Protein AF-A0A966G0F0-F1 (afdb_monomer_lite)

Structure (mmCIF, N/CA/C/O backbone):
data_AF-A0A966G0F0-F1
#
_entry.id   AF-A0A966G0F0-F1
#
loop_
_atom_site.group_PDB
_atom_site.id
_atom_site.type_symbol
_atom_site.label_atom_id
_atom_site.label_alt_id
_atom_site.label_comp_id
_atom_site.label_asym_id
_atom_site.label_entity_id
_atom_site.label_seq_id
_atom_site.pdbx_PDB_ins_code
_atom_site.Cartn_x
_atom_site.Cartn_y
_atom_site.Cartn_z
_atom_site.occupancy
_atom_site.B_iso_or_equiv
_atom_site.auth_seq_id
_atom_site.auth_comp_id
_atom_site.auth_asym_id
_atom_site.auth_atom_id
_atom_site.pdbx_PDB_model_num
ATOM 1 N N . MET A 1 1 ? -14.006 -2.649 1.339 1.00 82.81 1 MET A N 1
ATOM 2 C CA . MET A 1 1 ? -12.700 -2.289 0.753 1.00 82.81 1 MET A CA 1
ATOM 3 C C . MET A 1 1 ? -13.005 -1.655 -0.579 1.00 82.81 1 MET A C 1
ATOM 5 O O . MET A 1 1 ? -13.802 -2.230 -1.306 1.00 82.81 1 MET A O 1
ATOM 9 N N . ASN A 1 2 ? -12.440 -0.486 -0.855 1.00 93.94 2 ASN A N 1
ATOM 10 C CA . ASN A 1 2 ? -12.845 0.337 -1.995 1.00 93.94 2 ASN A CA 1
ATOM 11 C C . ASN A 1 2 ? -11.861 0.272 -3.171 1.00 93.94 2 ASN A C 1
ATOM 13 O O . ASN A 1 2 ? -12.180 0.764 -4.244 1.00 93.94 2 ASN A O 1
ATOM 17 N N . GLY A 1 3 ? -10.680 -0.319 -2.978 1.00 95.12 3 GLY A N 1
ATOM 18 C CA . GLY A 1 3 ? -9.630 -0.385 -3.989 1.00 95.12 3 GLY A CA 1
ATOM 19 C C . GLY A 1 3 ? -8.274 -0.759 -3.404 1.00 95.12 3 GLY A C 1
ATOM 20 O O . GLY A 1 3 ? -8.169 -1.108 -2.222 1.00 95.12 3 GLY A O 1
ATOM 21 N N . PHE A 1 4 ? -7.249 -0.646 -4.240 1.00 95.25 4 PHE A N 1
ATOM 22 C CA . PHE A 1 4 ? -5.852 -0.892 -3.897 1.00 95.25 4 PHE A CA 1
ATOM 23 C C . PHE A 1 4 ? -5.055 0.409 -3.929 1.00 95.25 4 PHE A C 1
ATOM 25 O O . PHE A 1 4 ? -5.312 1.278 -4.762 1.00 95.25 4 PHE A O 1
ATOM 32 N N . PHE A 1 5 ? -4.080 0.527 -3.035 1.00 96.38 5 PHE A N 1
ATOM 33 C CA . PHE A 1 5 ? -3.176 1.658 -2.936 1.00 96.38 5 PHE A CA 1
ATOM 34 C C . PHE A 1 5 ? -1.741 1.175 -3.119 1.00 96.38 5 PHE A C 1
ATOM 36 O O . PHE A 1 5 ? -1.208 0.471 -2.268 1.00 96.38 5 PHE A O 1
ATOM 43 N N . PHE A 1 6 ? -1.161 1.465 -4.276 1.00 94.69 6 PHE A N 1
ATOM 44 C CA . PHE A 1 6 ? 0.160 0.985 -4.666 1.00 94.69 6 PHE A CA 1
ATOM 45 C C . PHE A 1 6 ? 1.241 1.902 -4.107 1.00 94.69 6 PHE A C 1
ATOM 47 O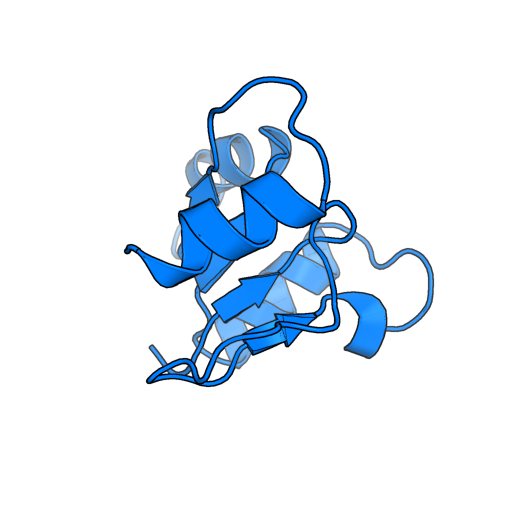 O . PHE A 1 6 ? 1.130 3.122 -4.258 1.00 94.69 6 PHE A O 1
ATOM 54 N N . ASP A 1 7 ? 2.270 1.301 -3.507 1.00 91.56 7 ASP A N 1
ATOM 55 C CA . ASP A 1 7 ? 3.491 1.994 -3.088 1.00 91.56 7 ASP A CA 1
ATOM 56 C C . ASP A 1 7 ? 4.238 2.645 -4.275 1.00 91.56 7 ASP A C 1
ATOM 58 O O . ASP A 1 7 ? 3.865 2.492 -5.441 1.00 91.56 7 ASP A O 1
ATOM 62 N N . GLU A 1 8 ? 5.321 3.364 -3.976 1.00 89.62 8 GLU A N 1
ATOM 63 C CA . GLU A 1 8 ? 6.162 4.034 -4.978 1.00 89.62 8 GLU A CA 1
ATOM 64 C C . GLU A 1 8 ? 7.020 3.089 -5.837 1.00 89.62 8 GLU A C 1
ATOM 66 O O . GLU A 1 8 ? 7.422 3.442 -6.948 1.00 89.62 8 GLU A O 1
ATOM 71 N N . ASN A 1 9 ? 7.293 1.882 -5.340 1.00 86.50 9 ASN A N 1
ATOM 72 C CA . ASN A 1 9 ? 8.086 0.852 -6.009 1.00 86.50 9 ASN A CA 1
ATOM 73 C C . ASN A 1 9 ? 7.253 0.035 -7.011 1.00 86.50 9 ASN A C 1
ATOM 75 O O . ASN A 1 9 ? 7.781 -0.822 -7.739 1.00 86.50 9 ASN A O 1
ATOM 79 N N . LEU A 1 10 ? 5.947 0.288 -7.063 1.00 89.38 10 LEU A N 1
ATOM 80 C CA . LEU A 1 10 ? 5.001 -0.315 -7.978 1.00 89.38 10 LEU A CA 1
ATOM 81 C C . LEU A 1 10 ? 4.652 0.638 -9.131 1.00 89.38 10 LEU A C 1
ATOM 83 O O . LEU A 1 10 ? 4.715 1.858 -9.029 1.00 89.38 10 LEU A O 1
ATOM 87 N N . PRO A 1 11 ? 4.300 0.103 -10.308 1.00 87.69 11 PRO A N 1
ATOM 88 C CA . PRO A 1 11 ? 3.986 0.928 -11.462 1.00 87.69 11 PRO A CA 1
ATOM 89 C C . PRO A 1 11 ? 2.642 1.652 -11.305 1.00 87.69 11 PRO A C 1
ATOM 91 O O . PRO A 1 11 ? 1.601 1.016 -11.176 1.00 87.69 11 PRO A O 1
ATOM 94 N N . ALA A 1 12 ? 2.647 2.978 -11.470 1.00 87.69 12 ALA A N 1
ATOM 95 C CA . ALA A 1 12 ? 1.424 3.788 -11.497 1.00 87.69 12 ALA A CA 1
ATOM 96 C C . ALA A 1 12 ? 0.486 3.474 -12.679 1.00 87.69 12 ALA A C 1
ATOM 98 O O . ALA A 1 12 ? -0.731 3.592 -12.568 1.00 87.69 12 ALA A O 1
ATOM 99 N N . LYS A 1 13 ? 1.048 3.098 -13.836 1.00 86.06 13 LYS A N 1
ATOM 100 C CA . LYS A 1 13 ? 0.277 2.709 -15.027 1.00 86.06 13 LYS A CA 1
ATOM 101 C C . LYS A 1 13 ? 0.198 1.197 -15.112 1.00 86.06 13 LYS A C 1
ATOM 103 O O . LYS A 1 13 ? 1.231 0.545 -15.240 1.00 86.06 13 LYS A O 1
ATOM 108 N N . ILE A 1 14 ? -1.016 0.670 -15.107 1.00 85.06 14 ILE A N 1
ATOM 109 C CA . ILE A 1 14 ? -1.309 -0.757 -15.204 1.00 85.06 14 ILE A CA 1
ATOM 110 C C . ILE A 1 14 ? -1.774 -1.090 -16.627 1.00 85.06 14 ILE A C 1
ATOM 112 O O . ILE A 1 14 ? -2.445 -0.286 -17.266 1.00 85.06 14 ILE A O 1
ATOM 116 N N . LEU A 1 15 ? -1.371 -2.256 -17.142 1.00 85.31 15 LEU A N 1
ATOM 117 C CA . LEU A 1 15 ? -1.648 -2.700 -18.519 1.00 85.31 15 LEU A CA 1
ATOM 118 C C . LEU A 1 15 ? -2.822 -3.692 -18.618 1.00 85.31 15 LEU A C 1
ATOM 120 O O . LEU A 1 15 ? -3.026 -4.301 -19.663 1.00 85.31 15 LEU A O 1
ATOM 124 N N . PHE A 1 16 ? -3.560 -3.882 -17.528 1.00 83.62 16 PHE A N 1
ATOM 125 C CA . PHE A 1 16 ? -4.737 -4.744 -17.441 1.00 83.62 16 PHE A CA 1
ATOM 126 C C . PHE A 1 16 ? -5.905 -3.968 -16.824 1.00 83.62 16 PHE A C 1
ATOM 128 O O . PHE A 1 16 ? -5.705 -2.892 -16.257 1.00 83.62 16 PHE A O 1
ATOM 135 N N . THR A 1 17 ? -7.114 -4.517 -16.928 1.00 86.12 17 THR A N 1
ATOM 136 C CA . THR A 1 17 ? -8.333 -3.922 -16.367 1.00 86.12 17 THR A CA 1
ATOM 137 C C . THR A 1 17 ? -8.622 -4.540 -14.999 1.00 86.12 17 THR A C 1
ATOM 139 O O . THR A 1 17 ? -9.098 -5.674 -14.948 1.00 86.12 17 THR A O 1
ATOM 142 N N . PRO A 1 18 ? -8.320 -3.852 -13.884 1.00 84.94 18 PRO A N 1
ATOM 143 C CA . PRO A 1 18 ? -8.619 -4.381 -12.563 1.00 84.94 18 PRO A CA 1
ATOM 144 C C . PRO A 1 18 ? -10.127 -4.303 -12.276 1.00 84.94 18 PRO A C 1
ATOM 146 O O . PRO A 1 18 ? -10.815 -3.397 -12.745 1.00 84.94 18 PRO A O 1
ATOM 149 N N . SER A 1 19 ? -10.637 -5.229 -11.463 1.00 88.81 19 SER A N 1
ATOM 150 C CA . SER A 1 19 ? -12.035 -5.228 -10.999 1.00 88.81 19 SER A CA 1
ATOM 151 C C . SER A 1 19 ? -12.336 -4.122 -9.97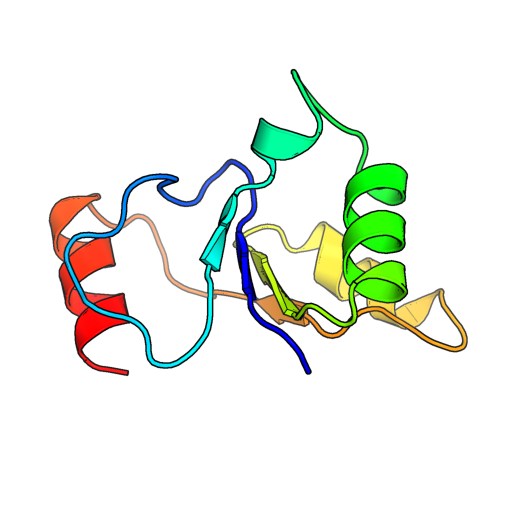9 1.00 88.81 19 SER A C 1
ATOM 153 O O . SER A 1 19 ? -13.484 -3.715 -9.819 1.00 88.81 19 SER A O 1
ATOM 155 N N . LEU A 1 20 ? -11.302 -3.628 -9.295 1.00 91.88 20 LEU A N 1
ATOM 156 C CA . LEU A 1 20 ? -11.358 -2.532 -8.333 1.00 91.88 20 LEU A CA 1
ATOM 157 C C . LEU A 1 20 ? -10.337 -1.451 -8.705 1.00 91.88 20 LEU A C 1
ATOM 159 O O . LEU A 1 20 ? -9.311 -1.762 -9.312 1.00 91.88 20 LEU A O 1
ATOM 163 N N . PRO A 1 21 ? -10.569 -0.184 -8.326 1.00 93.44 21 PRO A N 1
ATOM 164 C CA . PRO A 1 21 ? -9.643 0.887 -8.654 1.00 93.44 21 PRO A CA 1
ATOM 165 C C . PRO A 1 21 ? -8.286 0.669 -7.980 1.00 93.44 21 PRO A C 1
ATOM 167 O O . PRO A 1 21 ? -8.198 0.297 -6.807 1.00 93.44 21 PRO A O 1
ATOM 170 N N . ILE A 1 22 ? -7.228 0.946 -8.738 1.00 94.38 22 ILE A N 1
ATOM 171 C CA . ILE A 1 22 ? -5.853 1.012 -8.250 1.00 94.38 22 ILE A CA 1
ATOM 172 C C . ILE A 1 22 ? -5.465 2.487 -8.208 1.00 94.38 22 ILE A C 1
ATOM 174 O O . ILE A 1 22 ? -5.509 3.178 -9.224 1.00 94.38 22 ILE A O 1
ATOM 178 N N . ILE A 1 23 ? -5.095 2.961 -7.025 1.00 95.25 23 ILE A N 1
ATOM 179 C CA . ILE A 1 23 ? -4.596 4.312 -6.788 1.00 95.25 23 ILE A CA 1
ATOM 180 C C . ILE A 1 23 ? -3.107 4.191 -6.487 1.00 95.25 23 ILE A C 1
ATOM 182 O O . ILE A 1 23 ? -2.699 3.340 -5.706 1.00 95.25 23 ILE A O 1
ATOM 186 N N . HIS A 1 24 ? -2.284 5.022 -7.110 1.00 95.44 24 HIS A N 1
ATOM 187 C CA . HIS A 1 24 ? -0.848 5.040 -6.852 1.00 95.44 24 HIS A CA 1
ATOM 188 C C . HIS A 1 24 ? -0.507 6.121 -5.827 1.00 95.44 24 HIS A C 1
ATOM 190 O O . HIS A 1 24 ? -1.110 7.195 -5.849 1.00 95.44 24 HIS A O 1
ATOM 196 N N . VAL A 1 25 ? 0.481 5.872 -4.967 1.00 95.50 25 VAL A N 1
ATOM 197 C CA . VAL A 1 25 ? 0.874 6.778 -3.877 1.00 95.50 25 VAL A CA 1
ATOM 198 C C . VAL A 1 25 ? 1.214 8.202 -4.334 1.00 95.50 25 VAL A C 1
ATOM 200 O O . VAL A 1 25 ? 1.003 9.163 -3.601 1.00 95.50 25 VAL A O 1
ATOM 203 N N . SER A 1 26 ? 1.623 8.371 -5.594 1.00 94.12 26 SER A N 1
ATOM 204 C CA . SER A 1 26 ? 1.897 9.680 -6.207 1.00 94.12 26 SER A CA 1
ATOM 205 C C . SER A 1 26 ? 0.728 10.672 -6.164 1.00 94.12 26 SER A C 1
ATOM 207 O O . SER A 1 26 ? 0.950 11.861 -6.376 1.00 94.12 26 SER A O 1
ATOM 209 N N . VAL A 1 27 ? -0.513 10.227 -5.921 1.00 94.88 27 VAL A N 1
ATOM 210 C CA . VAL A 1 27 ? -1.650 11.145 -5.700 1.00 94.88 27 VAL A CA 1
ATOM 211 C C . VAL A 1 27 ? -1.483 12.009 -4.446 1.00 94.88 27 VAL A C 1
ATOM 213 O O . VAL A 1 27 ? -2.135 13.043 -4.342 1.00 94.88 27 VAL A O 1
ATOM 216 N N . LEU A 1 28 ? -0.616 11.600 -3.515 1.00 94.94 28 LEU A N 1
ATOM 217 C CA . LEU A 1 28 ? -0.273 12.349 -2.305 1.00 94.94 28 LEU A CA 1
ATOM 218 C C . LEU A 1 28 ? 0.840 13.385 -2.533 1.00 94.94 28 LEU A C 1
ATOM 220 O O . LEU A 1 28 ? 1.158 14.144 -1.626 1.00 94.94 28 LEU A O 1
ATOM 224 N N . GLY A 1 29 ? 1.422 13.450 -3.736 1.00 92.38 29 GLY A N 1
ATOM 225 C CA . GLY A 1 29 ? 2.521 14.357 -4.062 1.00 92.38 29 GLY A CA 1
ATOM 226 C C . GLY A 1 29 ? 3.879 13.656 -4.132 1.00 92.38 29 GLY A C 1
ATOM 227 O O . GLY A 1 29 ? 3.972 12.477 -4.474 1.00 92.38 29 GLY A O 1
ATOM 228 N N . ARG A 1 30 ? 4.956 14.413 -3.885 1.00 88.12 30 ARG A N 1
ATOM 229 C CA . ARG A 1 30 ? 6.336 13.900 -3.905 1.00 88.12 30 ARG A CA 1
ATOM 230 C C . ARG A 1 30 ? 6.723 13.399 -2.515 1.00 88.12 30 ARG A C 1
ATOM 232 O O . ARG A 1 30 ? 6.613 14.166 -1.568 1.00 88.12 30 ARG A O 1
ATOM 239 N N . SER A 1 31 ? 7.220 12.164 -2.440 1.00 86.75 31 SER A N 1
ATOM 240 C CA . SER A 1 31 ? 7.772 11.552 -1.220 1.00 86.75 31 SER A CA 1
ATOM 241 C C . SER A 1 31 ? 6.850 11.650 0.010 1.00 86.75 31 SER A C 1
ATOM 243 O O . SER A 1 31 ? 7.269 12.189 1.034 1.00 86.75 31 SER A O 1
ATOM 245 N N . PRO A 1 32 ? 5.592 11.177 -0.081 1.00 91.44 32 PRO A N 1
ATOM 246 C CA . PRO A 1 32 ? 4.704 11.137 1.076 1.00 91.44 32 PRO A CA 1
ATOM 247 C C . PRO A 1 32 ? 5.276 10.216 2.156 1.00 91.44 32 PRO A C 1
ATOM 249 O O . PRO A 1 32 ? 5.858 9.178 1.851 1.00 91.44 32 PRO A O 1
ATOM 252 N N . SER A 1 33 ? 5.092 10.587 3.418 1.00 91.56 33 SER A N 1
ATOM 253 C CA . SER A 1 33 ? 5.529 9.775 4.555 1.00 91.56 33 SER A CA 1
ATOM 254 C C . SER A 1 33 ? 4.662 8.527 4.735 1.00 91.56 33 SER A C 1
ATOM 256 O O . SER A 1 33 ? 3.468 8.533 4.424 1.00 91.56 33 SER A O 1
ATOM 258 N N . ASP A 1 34 ? 5.209 7.478 5.354 1.00 90.75 34 ASP A N 1
ATOM 259 C CA . ASP A 1 34 ? 4.456 6.247 5.643 1.00 90.75 34 ASP A CA 1
ATOM 260 C C . ASP A 1 34 ? 3.180 6.502 6.444 1.00 90.75 34 ASP A C 1
ATOM 262 O O . ASP A 1 34 ? 2.169 5.832 6.246 1.00 90.75 34 ASP A O 1
ATOM 266 N N . THR A 1 35 ? 3.198 7.495 7.337 1.00 90.88 35 THR A N 1
ATOM 267 C CA . THR A 1 35 ? 2.019 7.892 8.113 1.00 90.88 35 THR A CA 1
ATOM 268 C C . THR A 1 35 ? 0.925 8.479 7.221 1.00 90.88 35 THR A C 1
ATOM 270 O O . THR A 1 35 ? -0.242 8.131 7.395 1.00 90.88 35 THR A O 1
ATOM 273 N N . GLU A 1 36 ? 1.277 9.324 6.249 1.00 93.69 36 GLU A N 1
ATOM 274 C CA . GLU A 1 36 ? 0.316 9.878 5.287 1.00 93.69 36 GLU A CA 1
ATOM 275 C C . GLU A 1 36 ? -0.263 8.783 4.391 1.00 93.69 36 GLU A C 1
ATOM 277 O O . GLU A 1 36 ? -1.478 8.716 4.198 1.00 93.69 36 GLU A O 1
ATOM 282 N N . ILE A 1 37 ? 0.594 7.881 3.903 1.00 93.88 37 ILE A N 1
ATOM 283 C CA . ILE A 1 37 ? 0.193 6.727 3.090 1.00 93.88 37 ILE A CA 1
ATOM 284 C C . ILE A 1 37 ? -0.788 5.846 3.876 1.00 93.88 37 ILE A C 1
ATOM 286 O O . ILE A 1 37 ? -1.853 5.476 3.369 1.00 93.88 37 ILE A O 1
ATOM 290 N N . TRP A 1 38 ? -0.454 5.550 5.134 1.00 92.62 38 TRP A N 1
ATOM 291 C CA . TRP A 1 38 ? -1.264 4.736 6.036 1.00 92.62 38 TRP A CA 1
ATOM 292 C C . TRP A 1 38 ? -2.633 5.352 6.304 1.00 92.62 38 TRP A C 1
ATOM 294 O O . TRP A 1 38 ? -3.661 4.685 6.148 1.00 92.62 38 TRP A O 1
ATOM 304 N N . GLN A 1 39 ? -2.658 6.632 6.682 1.00 93.69 39 GLN A N 1
ATOM 305 C CA . GLN A 1 39 ? -3.894 7.332 7.013 1.00 93.69 39 GLN A CA 1
ATOM 306 C C . GLN A 1 39 ? -4.799 7.452 5.786 1.00 93.69 39 GLN A C 1
ATOM 308 O O . GLN A 1 39 ? -5.990 7.150 5.868 1.00 93.69 39 GLN A O 1
ATOM 313 N N . TYR A 1 40 ? -4.228 7.777 4.623 1.00 95.44 40 TYR A N 1
ATOM 314 C CA . TYR A 1 40 ? -4.977 7.845 3.374 1.00 95.44 40 TYR A CA 1
ATOM 315 C C . TYR A 1 40 ? -5.638 6.506 3.02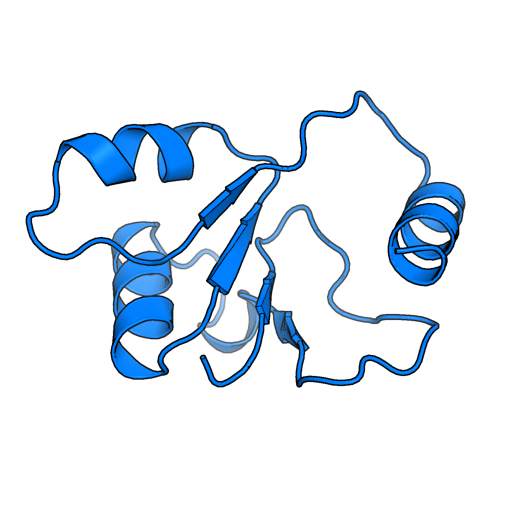8 1.00 95.44 40 TYR A C 1
ATOM 317 O O . TYR A 1 40 ? -6.824 6.461 2.684 1.00 95.44 40 TYR A O 1
ATOM 325 N N . ALA A 1 41 ? -4.900 5.399 3.159 1.00 94.81 41 ALA A N 1
ATOM 326 C CA . ALA A 1 41 ? -5.438 4.069 2.909 1.00 94.81 41 ALA A CA 1
ATOM 327 C C . ALA A 1 41 ? -6.572 3.713 3.883 1.00 94.81 41 ALA A C 1
ATOM 329 O O . ALA A 1 41 ? -7.604 3.191 3.449 1.00 94.81 41 ALA A O 1
ATOM 330 N N . LYS A 1 42 ? -6.424 4.037 5.176 1.00 93.25 42 LYS A N 1
ATOM 331 C CA . LYS A 1 42 ? -7.472 3.825 6.189 1.00 93.25 42 LYS A CA 1
ATOM 332 C C . LYS A 1 42 ? -8.731 4.624 5.870 1.00 93.25 42 LYS A C 1
ATOM 334 O O . LYS A 1 42 ? -9.805 4.032 5.741 1.00 93.25 42 LYS A O 1
ATOM 339 N N . ASP A 1 43 ? -8.596 5.929 5.662 1.00 94.19 43 ASP A N 1
ATOM 340 C CA . ASP A 1 43 ? -9.724 6.840 5.439 1.00 94.19 43 ASP A CA 1
ATOM 341 C C . ASP A 1 43 ? -10.514 6.469 4.182 1.00 94.19 43 ASP A C 1
ATOM 343 O O . ASP A 1 43 ? -11.748 6.484 4.162 1.00 94.19 43 ASP A O 1
ATOM 347 N N . LYS A 1 44 ? -9.806 6.067 3.122 1.00 95.38 44 LYS A N 1
ATOM 348 C CA . LYS A 1 44 ? -10.409 5.651 1.851 1.00 95.38 44 LYS A CA 1
ATOM 349 C C . LYS A 1 44 ? -10.813 4.175 1.818 1.00 95.38 44 LYS A C 1
ATOM 351 O O . LYS A 1 44 ? -11.414 3.742 0.832 1.00 95.38 44 LYS A O 1
ATOM 356 N N . LYS A 1 45 ? -10.547 3.409 2.884 1.00 95.12 45 LYS A N 1
ATOM 357 C CA . LYS A 1 45 ? -10.790 1.956 2.991 1.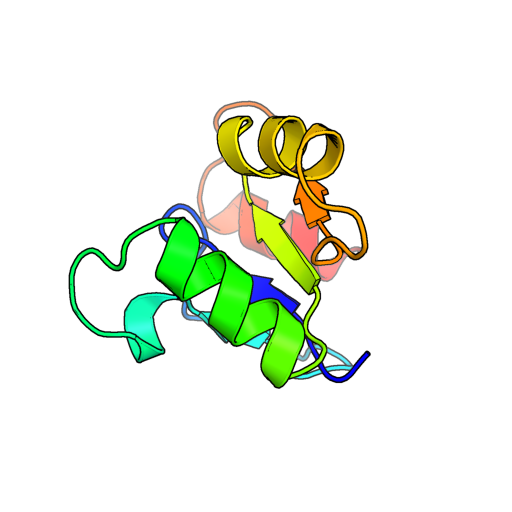00 95.12 45 LYS A CA 1
ATOM 358 C C . LYS A 1 45 ? -10.110 1.157 1.868 1.00 95.12 45 LYS A C 1
ATOM 360 O O . LYS A 1 45 ? -10.719 0.243 1.293 1.00 95.12 45 LYS A O 1
ATOM 365 N N . LEU A 1 46 ? -8.873 1.522 1.543 1.00 95.94 46 LEU A N 1
ATOM 366 C CA . LEU A 1 46 ? -8.022 0.885 0.535 1.00 95.94 46 LEU A CA 1
ATOM 367 C C . LEU A 1 46 ? -7.126 -0.187 1.171 1.00 95.94 46 LEU A C 1
ATOM 369 O O . LEU A 1 46 ? -6.865 -0.164 2.372 1.00 95.94 46 LEU A O 1
ATOM 373 N N . VAL A 1 47 ? -6.652 -1.124 0.351 1.00 95.06 47 VAL A N 1
ATOM 374 C CA . VAL A 1 47 ? -5.571 -2.052 0.718 1.00 95.06 47 VAL A CA 1
ATOM 375 C C . VAL A 1 47 ? -4.253 -1.512 0.198 1.00 95.06 47 VAL A C 1
ATOM 377 O O . VAL A 1 47 ? -4.121 -1.323 -1.008 1.00 95.06 47 VAL A O 1
ATOM 380 N N . ILE A 1 48 ? -3.280 -1.314 1.079 1.00 95.12 48 ILE A N 1
ATOM 381 C CA . ILE A 1 48 ? -1.909 -0.986 0.690 1.00 95.12 48 ILE A CA 1
ATOM 382 C C . ILE A 1 48 ? -1.295 -2.224 0.038 1.00 95.12 48 ILE A C 1
ATOM 384 O O . ILE A 1 48 ? -1.285 -3.297 0.633 1.00 95.12 48 ILE A O 1
ATOM 388 N N . VAL A 1 49 ? -0.793 -2.085 -1.182 1.00 94.06 49 VAL A N 1
ATOM 389 C CA . VAL A 1 49 ? -0.016 -3.111 -1.878 1.00 94.06 49 VAL A CA 1
ATOM 390 C C . VAL A 1 49 ? 1.403 -2.583 -1.976 1.00 94.06 49 VAL A C 1
ATOM 392 O O . VAL A 1 49 ? 1.622 -1.514 -2.541 1.00 94.06 49 VAL A O 1
ATOM 395 N N . THR A 1 50 ? 2.349 -3.305 -1.388 1.00 92.50 50 THR A N 1
ATOM 396 C CA . THR A 1 50 ? 3.711 -2.801 -1.182 1.00 92.50 50 THR A CA 1
ATOM 397 C C . THR A 1 50 ? 4.742 -3.912 -1.304 1.00 92.50 50 THR A C 1
ATOM 399 O O . THR A 1 50 ? 4.434 -5.078 -1.048 1.00 92.50 50 THR A O 1
ATOM 402 N N . LYS A 1 51 ? 5.964 -3.566 -1.708 1.00 88.62 51 LYS A N 1
ATOM 403 C CA . LYS A 1 51 ? 7.150 -4.430 -1.575 1.00 88.62 51 LYS A CA 1
ATOM 404 C C . LYS A 1 51 ? 7.928 -4.159 -0.292 1.00 88.62 51 LYS A C 1
ATOM 406 O O . LYS A 1 51 ? 8.747 -4.990 0.101 1.00 88.62 51 LYS A O 1
ATOM 411 N N . ASP A 1 52 ? 7.671 -3.028 0.343 1.00 86.12 52 ASP A N 1
ATOM 412 C CA . ASP A 1 52 ? 8.355 -2.607 1.550 1.00 86.12 52 ASP A CA 1
ATOM 413 C C . ASP A 1 52 ? 7.842 -3.379 2.776 1.00 86.12 52 ASP A C 1
ATOM 415 O O . ASP A 1 52 ? 6.633 -3.547 2.973 1.00 86.12 52 ASP A O 1
ATOM 419 N N . ALA A 1 53 ? 8.772 -3.893 3.577 1.00 85.38 53 ALA A N 1
ATOM 420 C CA . ALA A 1 53 ? 8.456 -4.619 4.799 1.00 85.38 53 ALA A CA 1
ATOM 421 C C . ALA A 1 53 ? 7.985 -3.679 5.920 1.00 85.38 53 ALA A C 1
ATOM 423 O O . ALA A 1 53 ? 7.183 -4.112 6.748 1.00 85.38 53 ALA A O 1
ATOM 424 N N . ASP A 1 54 ? 8.369 -2.399 5.886 1.00 85.38 54 ASP A N 1
ATOM 425 C CA . ASP A 1 54 ? 8.099 -1.428 6.954 1.00 85.38 54 ASP A CA 1
ATOM 426 C C . ASP A 1 54 ? 6.587 -1.237 7.196 1.00 85.38 54 ASP A C 1
ATOM 428 O O . ASP A 1 54 ? 6.111 -1.126 8.330 1.00 85.38 54 ASP A O 1
ATOM 432 N N . PHE A 1 55 ? 5.776 -1.324 6.135 1.00 84.12 55 PHE A N 1
ATOM 433 C CA . PHE A 1 55 ? 4.310 -1.306 6.233 1.00 84.12 55 PHE A CA 1
ATOM 434 C C . PHE A 1 55 ? 3.726 -2.550 6.910 1.00 84.12 55 PHE A C 1
ATOM 436 O O . PHE A 1 55 ? 2.669 -2.470 7.538 1.00 84.12 55 PHE A O 1
ATOM 443 N N . SER A 1 56 ? 4.382 -3.703 6.769 1.00 81.94 56 SER A N 1
ATOM 444 C CA . SER A 1 56 ? 3.957 -4.936 7.439 1.00 81.94 56 SER A CA 1
ATOM 445 C C . SER A 1 56 ? 4.250 -4.860 8.932 1.00 81.94 56 SER A C 1
ATOM 447 O O . SER A 1 56 ? 3.402 -5.238 9.737 1.00 81.94 56 SER A O 1
ATOM 449 N N . ASP A 1 57 ? 5.399 -4.301 9.306 1.00 79.81 57 ASP A N 1
ATOM 450 C CA . ASP A 1 57 ? 5.780 -4.117 10.707 1.00 79.81 57 ASP A CA 1
ATOM 451 C C . ASP A 1 57 ? 4.852 -3.111 11.401 1.00 79.81 57 ASP A C 1
ATOM 453 O O . ASP A 1 57 ? 4.426 -3.312 12.542 1.00 79.81 57 ASP A O 1
ATOM 457 N N . ARG A 1 58 ? 4.411 -2.081 10.669 1.00 82.06 58 ARG A N 1
ATOM 458 C CA . ARG A 1 58 ? 3.440 -1.094 11.158 1.00 82.06 58 ARG A CA 1
ATOM 459 C C . ARG A 1 58 ? 2.075 -1.689 11.525 1.00 82.06 58 ARG A C 1
ATOM 461 O O . ARG A 1 58 ? 1.387 -1.121 12.374 1.00 82.06 58 ARG A O 1
ATOM 468 N N . LEU A 1 59 ? 1.689 -2.843 10.963 1.00 81.19 59 LEU A N 1
ATOM 469 C CA . LEU A 1 59 ? 0.461 -3.553 11.359 1.00 81.19 59 LEU A CA 1
ATOM 470 C C . LEU A 1 59 ? 0.464 -3.922 12.848 1.00 81.19 59 LEU A C 1
ATOM 472 O O . LEU A 1 59 ? -0.601 -3.977 13.456 1.00 81.19 59 LEU A O 1
ATOM 476 N N . MET A 1 60 ? 1.640 -4.180 13.431 1.00 75.00 60 MET A N 1
ATOM 477 C CA . MET A 1 60 ? 1.771 -4.623 14.823 1.00 75.00 60 MET A CA 1
ATOM 478 C C . MET A 1 60 ? 1.594 -3.487 15.841 1.00 75.00 60 MET A C 1
ATOM 480 O O . MET A 1 60 ? 1.463 -3.754 17.033 1.00 75.00 60 MET A O 1
ATOM 484 N N . LEU A 1 61 ? 1.594 -2.230 15.386 1.00 78.31 61 LEU A N 1
ATOM 485 C CA . LEU A 1 61 ? 1.611 -1.039 16.239 1.00 78.31 61 LEU A CA 1
ATOM 486 C C . LEU A 1 61 ? 0.266 -0.293 16.288 1.00 78.31 61 LEU A C 1
ATOM 488 O O . LEU A 1 61 ? 0.105 0.611 17.106 1.00 78.31 61 LEU A O 1
ATOM 492 N N . ASP A 1 62 ? -0.697 -0.636 15.426 1.00 76.25 62 ASP A N 1
ATOM 493 C CA . ASP A 1 62 ? -1.976 0.077 15.285 1.00 76.25 62 ASP A CA 1
ATOM 494 C C . ASP A 1 62 ? -3.159 -0.814 15.708 1.00 76.25 62 ASP A C 1
ATOM 496 O O . ASP A 1 62 ? -3.289 -1.951 15.262 1.00 76.25 62 ASP A O 1
ATOM 500 N N . PHE A 1 63 ? -4.059 -0.286 16.545 1.00 70.12 63 PHE A N 1
ATOM 501 C CA . PHE A 1 63 ? -5.260 -0.994 17.018 1.00 70.12 63 PHE A CA 1
ATOM 502 C C . PHE A 1 63 ? -6.299 -1.236 15.913 1.00 70.12 63 PHE A C 1
ATOM 504 O O . PHE A 1 63 ? -7.155 -2.110 16.046 1.00 70.12 63 PHE A O 1
ATOM 511 N N . SER A 1 64 ? -6.254 -0.458 14.828 1.00 79.31 64 SER A N 1
ATOM 512 C CA . SER A 1 64 ? -7.125 -0.640 13.663 1.00 79.31 64 SER A CA 1
ATOM 513 C C . SER A 1 64 ? -6.324 -0.374 12.389 1.00 79.31 64 SER A C 1
ATOM 515 O O . SER A 1 64 ? -6.416 0.712 11.813 1.00 79.31 64 SER A O 1
ATOM 517 N N . PRO A 1 65 ? -5.464 -1.317 11.977 1.00 83.44 65 PRO A N 1
ATOM 518 C CA . PRO A 1 65 ? -4.482 -1.068 10.936 1.00 83.44 65 PRO A CA 1
ATOM 519 C C . PRO A 1 65 ? -5.116 -0.968 9.543 1.00 83.44 65 PRO A C 1
ATOM 521 O O . PRO A 1 65 ? -6.180 -1.533 9.264 1.00 83.44 65 PRO A O 1
ATOM 524 N N . ALA A 1 66 ? -4.421 -0.282 8.630 1.00 88.75 66 ALA A N 1
ATOM 525 C CA . ALA A 1 66 ? -4.695 -0.423 7.206 1.00 88.75 66 ALA A CA 1
ATOM 526 C C . ALA A 1 66 ? -4.528 -1.894 6.800 1.00 88.75 66 ALA A C 1
ATOM 528 O O . ALA A 1 66 ? -3.682 -2.611 7.331 1.00 88.75 66 ALA A O 1
ATOM 529 N N . LYS A 1 67 ? -5.308 -2.360 5.823 1.00 92.19 67 LYS A N 1
ATOM 530 C CA . LYS A 1 67 ? -5.055 -3.680 5.239 1.00 92.19 67 LYS A CA 1
ATOM 531 C C . LYS A 1 67 ? -3.829 -3.591 4.333 1.00 92.19 67 LYS A C 1
ATOM 533 O O . LYS A 1 67 ? -3.773 -2.695 3.494 1.00 92.19 67 LYS A O 1
ATOM 538 N N . VAL A 1 68 ? -2.901 -4.535 4.467 1.00 93.44 68 VAL A N 1
ATOM 539 C CA . VAL A 1 68 ? -1.642 -4.562 3.708 1.00 93.44 68 VAL A CA 1
ATOM 540 C C . VAL A 1 68 ? -1.500 -5.895 2.969 1.00 93.44 68 VAL A C 1
ATOM 542 O O . VAL A 1 68 ? -1.756 -6.958 3.530 1.00 93.44 68 VAL A O 1
ATOM 545 N N . VAL A 1 69 ? -1.082 -5.830 1.707 1.00 92.75 69 VAL A N 1
ATOM 546 C CA . VAL A 1 69 ? -0.619 -6.953 0.888 1.00 92.75 69 VAL A CA 1
ATOM 547 C C . VAL A 1 69 ? 0.862 -6.729 0.607 1.00 92.75 69 VAL A C 1
ATOM 549 O O . VAL A 1 69 ? 1.230 -5.855 -0.181 1.00 92.75 69 VAL A O 1
ATOM 552 N N . HIS A 1 70 ? 1.709 -7.527 1.260 1.00 91.88 70 HIS A N 1
ATOM 553 C CA . HIS A 1 70 ? 3.156 -7.495 1.058 1.00 91.88 70 HIS A CA 1
ATOM 554 C C . HIS A 1 70 ? 3.559 -8.429 -0.085 1.00 91.88 70 HIS A C 1
ATOM 556 O O . HIS A 1 70 ? 3.402 -9.649 -0.014 1.00 91.88 70 HIS A O 1
ATOM 562 N N . LEU A 1 71 ? 4.085 -7.848 -1.155 1.00 89.62 71 LEU A N 1
ATOM 563 C CA . LEU A 1 71 ? 4.545 -8.547 -2.343 1.00 89.62 71 LEU A CA 1
ATOM 564 C C . LEU A 1 71 ? 5.961 -9.097 -2.135 1.00 89.62 71 LEU A C 1
ATOM 566 O O . LEU A 1 71 ? 6.952 -8.390 -2.304 1.00 89.62 71 LEU A O 1
ATOM 570 N N . ARG A 1 72 ? 6.057 -10.389 -1.803 1.00 86.94 72 ARG A N 1
ATOM 571 C CA . ARG A 1 72 ? 7.327 -11.080 -1.523 1.00 86.94 72 ARG A CA 1
ATOM 572 C C . ARG A 1 72 ? 7.866 -11.838 -2.735 1.00 86.94 72 ARG A C 1
ATOM 574 O O . ARG A 1 72 ? 7.803 -13.062 -2.797 1.00 86.94 72 ARG A O 1
ATOM 581 N N . PHE A 1 73 ? 8.411 -11.110 -3.700 1.00 81.50 73 PHE A N 1
ATOM 582 C CA . PHE A 1 73 ? 9.175 -11.683 -4.810 1.00 81.50 73 PHE A CA 1
ATOM 583 C C . PHE A 1 73 ? 10.456 -10.872 -5.043 1.00 81.50 73 PHE A C 1
ATOM 585 O O . PHE A 1 73 ? 10.530 -9.701 -4.680 1.00 81.50 73 PHE A O 1
ATOM 592 N N . GLY A 1 74 ? 11.479 -11.505 -5.626 1.00 79.19 74 GLY A N 1
ATOM 593 C CA . GLY A 1 74 ? 12.768 -10.861 -5.900 1.00 79.19 74 GLY A CA 1
ATOM 594 C C . GLY A 1 74 ? 12.708 -9.811 -7.017 1.00 79.19 74 GLY A C 1
ATOM 595 O O . GLY A 1 74 ? 11.643 -9.404 -7.476 1.00 79.19 74 GLY A O 1
ATOM 596 N N . ASN A 1 75 ? 13.870 -9.383 -7.509 1.00 80.50 75 ASN A N 1
ATOM 597 C CA . ASN A 1 75 ? 13.922 -8.452 -8.635 1.00 80.50 75 ASN A CA 1
ATOM 598 C C . ASN A 1 75 ? 13.206 -9.032 -9.863 1.00 80.50 75 ASN A C 1
ATOM 600 O O . ASN A 1 75 ? 13.518 -10.123 -10.333 1.00 80.50 75 ASN A O 1
ATOM 604 N N . MET A 1 76 ? 12.243 -8.274 -10.385 1.00 83.56 76 MET A N 1
ATOM 605 C CA . MET A 1 76 ? 11.418 -8.661 -11.522 1.00 83.56 76 MET A CA 1
ATOM 606 C C . MET A 1 76 ? 11.375 -7.510 -12.518 1.00 83.56 76 MET A C 1
ATOM 608 O O . MET A 1 76 ? 11.156 -6.357 -12.138 1.00 83.56 76 MET A O 1
ATOM 612 N N . GLN A 1 77 ? 11.555 -7.812 -13.804 1.00 83.06 77 GLN A N 1
ATOM 613 C CA . GLN A 1 77 ? 11.425 -6.787 -14.835 1.00 83.06 77 GLN A CA 1
ATOM 614 C C . GLN A 1 77 ? 9.992 -6.248 -14.850 1.00 83.06 77 GLN A C 1
ATOM 616 O O . GLN A 1 77 ? 9.032 -7.009 -14.730 1.00 83.06 77 GLN A O 1
ATOM 621 N N . LYS A 1 78 ? 9.822 -4.944 -15.085 1.00 80.38 78 LYS A N 1
ATOM 622 C CA . LYS A 1 78 ? 8.505 -4.283 -15.093 1.00 80.38 78 LYS A CA 1
ATOM 623 C C . LYS A 1 78 ? 7.465 -5.013 -15.957 1.00 80.38 78 LYS A C 1
ATOM 625 O O . LYS A 1 78 ? 6.319 -5.171 -15.547 1.00 80.38 78 LYS A O 1
ATOM 630 N N . ARG A 1 79 ? 7.865 -5.512 -17.134 1.00 81.94 79 ARG A N 1
ATOM 631 C CA . ARG A 1 79 ? 6.984 -6.285 -18.029 1.00 81.94 79 ARG A CA 1
ATOM 632 C C . ARG A 1 79 ? 6.499 -7.591 -17.390 1.00 81.94 79 ARG A C 1
ATOM 634 O O . ARG A 1 79 ? 5.313 -7.893 -17.474 1.00 81.94 79 ARG A O 1
ATOM 641 N N . GLN A 1 80 ? 7.397 -8.337 -16.751 1.00 84.25 80 GLN A N 1
ATOM 642 C CA . GLN A 1 8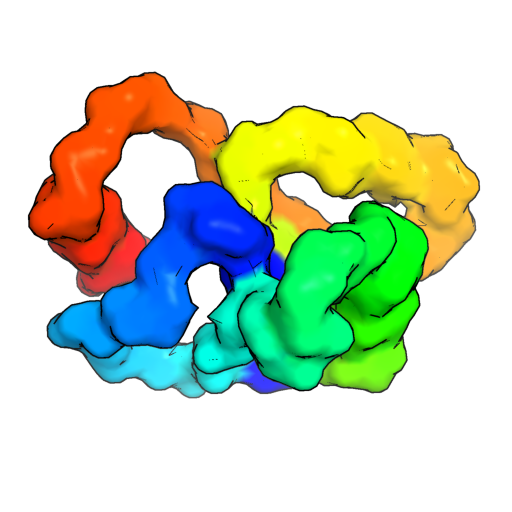0 ? 7.054 -9.569 -16.034 1.00 84.25 80 GLN A CA 1
ATOM 643 C C . GLN A 1 80 ? 6.139 -9.266 -14.846 1.00 84.25 80 GLN A C 1
ATOM 645 O O . GLN A 1 80 ? 5.178 -9.991 -14.619 1.00 84.25 80 GLN A O 1
ATOM 650 N N . PHE A 1 81 ? 6.373 -8.148 -14.156 1.00 84.00 81 PHE A N 1
ATOM 651 C CA . PHE A 1 81 ? 5.534 -7.713 -13.045 1.00 84.00 81 PHE A CA 1
ATOM 652 C C . PHE A 1 81 ? 4.088 -7.431 -13.476 1.00 84.00 81 PHE A C 1
ATOM 654 O O . PHE A 1 81 ? 3.148 -7.900 -12.837 1.00 84.00 81 PHE A O 1
ATOM 661 N N . HIS A 1 82 ? 3.889 -6.749 -14.608 1.00 81.06 82 HIS A N 1
ATOM 662 C CA . HIS A 1 82 ? 2.547 -6.553 -15.165 1.00 81.06 82 HIS A CA 1
ATOM 663 C C . HIS A 1 82 ? 1.858 -7.871 -15.528 1.00 81.06 82 HIS A C 1
ATOM 665 O O . HIS A 1 82 ? 0.672 -8.029 -15.259 1.00 81.06 82 HIS A O 1
ATOM 671 N N . GLN A 1 83 ? 2.592 -8.817 -16.120 1.00 83.25 83 GLN A N 1
ATOM 672 C CA . GLN A 1 83 ? 2.054 -10.139 -16.455 1.00 83.25 83 GLN A CA 1
ATOM 673 C C . GLN A 1 83 ? 1.716 -10.964 -15.212 1.00 83.25 83 GLN A C 1
ATOM 675 O O . GLN A 1 83 ? 0.752 -11.722 -15.238 1.00 83.25 83 GLN A O 1
ATOM 680 N N . PHE A 1 84 ? 2.508 -10.833 -14.147 1.00 84.44 84 PHE A N 1
ATOM 681 C CA . PHE A 1 84 ? 2.249 -11.483 -12.870 1.00 84.44 84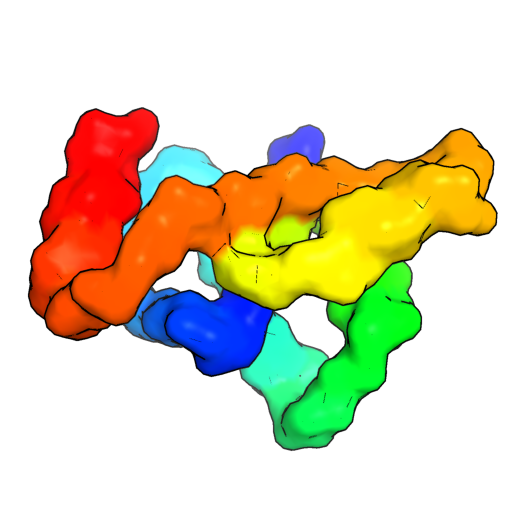 PHE A CA 1
ATOM 682 C C . PHE A 1 84 ? 0.949 -10.964 -12.262 1.00 84.44 84 PHE A C 1
ATOM 684 O O . PHE A 1 84 ? 0.047 -11.757 -12.035 1.00 84.44 84 PHE A O 1
ATOM 691 N N . LEU A 1 85 ? 0.810 -9.645 -12.096 1.00 80.62 85 LEU A N 1
ATOM 692 C CA . LEU A 1 85 ? -0.414 -9.058 -11.547 1.00 80.62 85 LEU A CA 1
ATOM 693 C C . LEU A 1 85 ? -1.661 -9.353 -12.389 1.00 80.62 85 LEU A C 1
ATOM 695 O O . LEU A 1 85 ? -2.729 -9.526 -11.828 1.00 80.62 85 LEU A O 1
ATOM 699 N N . ALA A 1 86 ? -1.541 -9.420 -13.717 1.00 79.25 86 ALA A N 1
ATOM 700 C CA . ALA A 1 86 ? -2.680 -9.692 -14.597 1.00 79.25 86 ALA A CA 1
ATOM 701 C C . ALA A 1 86 ? -3.212 -11.137 -14.510 1.00 79.25 86 ALA A C 1
ATOM 703 O O . ALA A 1 86 ? -4.264 -11.432 -15.071 1.00 79.25 86 ALA A O 1
ATOM 704 N N . ARG A 1 87 ? -2.461 -12.054 -13.887 1.00 76.94 87 ARG A N 1
ATOM 705 C CA . ARG A 1 87 ? -2.830 -13.472 -13.744 1.00 76.94 87 ARG A CA 1
ATOM 706 C C . ARG A 1 87 ? -3.551 -13.789 -12.436 1.00 76.94 87 ARG A C 1
ATOM 708 O O . ARG A 1 87 ? -3.996 -14.925 -12.283 1.00 76.94 87 ARG A O 1
ATOM 715 N N . ILE A 1 88 ? -3.591 -12.838 -11.510 1.00 64.56 88 ILE A N 1
ATOM 716 C CA . ILE A 1 88 ? -4.097 -12.994 -10.143 1.00 64.56 88 ILE A CA 1
ATOM 717 C C . ILE A 1 88 ? -5.376 -12.176 -10.025 1.00 64.56 88 ILE A C 1
ATOM 719 O O . ILE A 1 88 ? -6.337 -12.696 -9.423 1.00 64.56 88 ILE A O 1
#

Secondary structure (DSSP, 8-state):
--EEEE-TTS-SS-SS--SS-EEEGGGG-SS--HHHHHHHHHHHTEEEEES-SHHHHHTTT-SSPPEEEE-------HHHHHHHHTT-

Sequence (88 aa):
MNGFFFDENLPAKILFTPSLPIIHVSVLGRSPSDTEIWQYAKDKKLVIVTKDADFSDRLMLDFSPAKVVHLRFGNMQKRQFHQFLARI

Foldseek 3Di:
DQEAEEEPVADQDAPDDDPHDYHYPCVVPPPDDPVVSFVVQVVNVHEYEYCDCVLVVVVVVDPDGRHYDHDDDDDDDNVVVNVVVNVD

Radius of gyration: 12.78 Å; chains: 1; bounding box: 27×28×36 Å

pLDDT: mean 87.82, std 6.54, range [64.56, 96.38]

InterPro domains:
  IPR041049 Domain of unknown function DUF5615 [PF18480] (4-86)

Organism: NCBI:txid2685956